Protein AF-A0A951AHM9-F1 (afdb_monomer)

Foldseek 3Di:
DPDFKWWKFFKDLDDPDPDGQKIKTWTDDPVCVCVVVVVCQPPPVNQVVVQVQQVQVCVFDPPSMHTDPRTRTDTDPDDPVVQVVQFDWTAGPVRIIMTMGGD

Structure (mmCIF, N/CA/C/O backbone):
data_AF-A0A951AHM9-F1
#
_entry.id   AF-A0A951AHM9-F1
#
loop_
_atom_site.group_PDB
_atom_site.id
_atom_site.type_symbol
_atom_site.label_atom_id
_atom_site.label_alt_id
_atom_site.label_comp_id
_atom_site.label_asym_id
_atom_site.label_entity_id
_atom_site.label_seq_id
_atom_site.pdbx_PDB_ins_code
_atom_site.Cartn_x
_atom_site.Cartn_y
_atom_site.Cartn_z
_atom_site.occupancy
_atom_site.B_iso_or_equiv
_atom_site.auth_seq_id
_atom_site.auth_comp_id
_atom_site.auth_asym_id
_atom_site.auth_atom_id
_atom_site.pdbx_PDB_model_num
ATOM 1 N N . MET A 1 1 ? -15.572 -6.470 -16.062 1.00 39.75 1 MET A N 1
ATOM 2 C CA . MET A 1 1 ? -14.868 -5.385 -15.345 1.00 39.75 1 MET A CA 1
ATOM 3 C C . MET A 1 1 ? -13.399 -5.767 -15.273 1.00 39.75 1 MET A C 1
ATOM 5 O O . MET A 1 1 ? -13.130 -6.940 -15.049 1.00 39.75 1 MET A O 1
ATOM 9 N N . LYS A 1 2 ? -12.460 -4.847 -15.540 1.00 52.91 2 LYS A N 1
ATOM 10 C CA . LYS A 1 2 ? -11.042 -5.105 -15.240 1.00 52.91 2 LYS A CA 1
ATOM 11 C C . LYS A 1 2 ? -10.934 -5.202 -13.719 1.00 52.91 2 LYS A C 1
ATOM 13 O O . LYS A 1 2 ? -11.395 -4.288 -13.043 1.00 52.91 2 LYS A O 1
ATOM 18 N N . LEU A 1 3 ? -10.412 -6.312 -13.205 1.00 52.19 3 LEU A N 1
ATOM 19 C CA . LEU A 1 3 ? -10.138 -6.438 -11.777 1.00 52.19 3 LEU A CA 1
ATOM 20 C C . LEU A 1 3 ? -9.151 -5.323 -11.391 1.00 52.19 3 LEU A C 1
ATOM 22 O O . LEU A 1 3 ? -8.137 -5.178 -12.086 1.00 52.19 3 LEU A O 1
ATOM 26 N N . PRO A 1 4 ? -9.445 -4.506 -10.364 1.00 58.38 4 PRO A N 1
ATOM 27 C CA . PRO A 1 4 ? -8.472 -3.553 -9.860 1.00 58.38 4 PRO A CA 1
ATOM 28 C C . PRO A 1 4 ? -7.228 -4.330 -9.435 1.00 58.38 4 PRO A C 1
ATOM 30 O O . PRO A 1 4 ? -7.316 -5.359 -8.766 1.00 58.38 4 PRO A O 1
ATOM 33 N N . LYS A 1 5 ? -6.065 -3.876 -9.896 1.00 69.00 5 LYS A N 1
ATOM 34 C CA . LYS A 1 5 ? -4.793 -4.416 -9.426 1.00 69.00 5 LYS A CA 1
ATOM 35 C C . LYS A 1 5 ? -4.474 -3.733 -8.103 1.00 69.00 5 LYS A C 1
ATOM 37 O O . LYS A 1 5 ? -4.761 -2.545 -7.953 1.00 69.00 5 LYS A O 1
ATOM 42 N N . PHE A 1 6 ? -3.861 -4.464 -7.179 1.00 72.50 6 PHE A N 1
ATOM 43 C CA . PHE A 1 6 ? -3.383 -3.903 -5.920 1.00 72.50 6 PHE A CA 1
ATOM 44 C C . PHE A 1 6 ? -1.913 -4.224 -5.709 1.00 72.50 6 PHE A C 1
ATOM 46 O O . PHE A 1 6 ? -1.452 -5.297 -6.109 1.00 72.50 6 PHE A O 1
ATOM 53 N N . PHE A 1 7 ? -1.215 -3.320 -5.025 1.00 73.69 7 PHE A N 1
ATOM 54 C CA . PHE A 1 7 ? -0.008 -3.686 -4.290 1.00 73.69 7 PHE A CA 1
ATOM 55 C C . PHE A 1 7 ? -0.376 -4.037 -2.859 1.00 73.69 7 PHE A C 1
ATOM 57 O O . PHE A 1 7 ? -1.044 -3.252 -2.190 1.00 73.69 7 PHE A O 1
ATOM 64 N N . GLU A 1 8 ? 0.086 -5.189 -2.389 1.00 73.19 8 GLU A N 1
ATOM 65 C CA . GLU A 1 8 ? 0.103 -5.511 -0.965 1.00 73.19 8 GLU A CA 1
ATOM 66 C C . GLU A 1 8 ? 1.379 -4.940 -0.343 1.00 73.19 8 GLU A C 1
ATOM 68 O O . GLU A 1 8 ? 2.474 -5.236 -0.803 1.00 73.19 8 GLU A O 1
ATOM 73 N N . LEU A 1 9 ? 1.242 -4.121 0.696 1.00 74.25 9 LEU A N 1
ATOM 74 C CA . LEU A 1 9 ? 2.334 -3.652 1.538 1.00 74.25 9 LEU A CA 1
ATOM 75 C C . LEU A 1 9 ? 2.209 -4.283 2.920 1.00 74.25 9 LEU A C 1
ATOM 77 O O . LEU A 1 9 ? 1.138 -4.304 3.525 1.00 74.25 9 LEU A O 1
ATOM 81 N N . ILE A 1 10 ? 3.334 -4.750 3.441 1.00 71.69 10 ILE A N 1
ATOM 82 C CA . ILE A 1 10 ? 3.399 -5.445 4.722 1.00 71.69 10 ILE A CA 1
ATOM 83 C C . ILE A 1 10 ? 3.740 -4.444 5.834 1.00 71.69 10 ILE A C 1
ATOM 85 O O . ILE A 1 10 ? 4.756 -3.739 5.769 1.00 71.69 10 ILE A O 1
ATOM 89 N N . GLY A 1 11 ? 2.884 -4.373 6.856 1.00 67.12 11 GLY A N 1
ATOM 90 C CA . GLY A 1 11 ? 3.041 -3.478 7.999 1.00 67.12 11 GLY A CA 1
ATOM 91 C C . GLY A 1 11 ? 3.155 -4.208 9.337 1.00 67.12 11 GLY A C 1
ATOM 92 O O . GLY A 1 11 ? 2.615 -5.296 9.530 1.00 67.12 11 GLY A O 1
ATOM 93 N N . SER A 1 12 ? 3.851 -3.581 10.285 1.00 63.44 12 SER A N 1
ATOM 94 C CA . SER A 1 12 ? 3.956 -4.024 11.675 1.00 63.44 12 SER A CA 1
ATOM 95 C C . SER A 1 12 ? 3.398 -2.949 12.609 1.00 63.44 12 SER A C 1
ATOM 97 O O . SER A 1 12 ? 3.563 -1.748 12.390 1.00 63.44 12 SER A O 1
ATOM 99 N N . SER A 1 13 ? 2.689 -3.362 13.658 1.00 58.62 13 SER A N 1
ATOM 100 C CA . SER A 1 13 ? 2.106 -2.428 14.638 1.00 58.62 13 SER A CA 1
ATOM 101 C C . SER A 1 13 ? 3.049 -2.109 15.801 1.00 58.62 13 SER A C 1
ATOM 103 O O . SER A 1 13 ? 2.700 -1.318 16.676 1.00 58.62 13 SER A O 1
ATOM 105 N N . LYS A 1 14 ? 4.263 -2.681 15.824 1.00 57.81 14 LYS A N 1
ATOM 106 C CA . LYS A 1 14 ? 5.320 -2.307 16.771 1.00 57.81 14 LYS A CA 1
ATOM 107 C C . LYS A 1 14 ? 6.692 -2.295 16.106 1.00 57.81 14 LYS A C 1
ATOM 109 O O . LYS A 1 14 ? 7.028 -3.129 15.274 1.00 57.81 14 LYS A O 1
ATOM 114 N N . GLU A 1 15 ? 7.511 -1.332 16.505 1.00 54.16 15 GLU A N 1
ATOM 115 C CA . GLU A 1 15 ? 8.898 -1.232 16.062 1.00 54.16 15 GLU A CA 1
ATOM 116 C C . GLU A 1 15 ? 9.689 -2.462 16.536 1.00 54.16 15 GLU A C 1
ATOM 118 O O . GLU A 1 15 ? 9.765 -2.724 17.734 1.00 54.16 15 GLU A O 1
ATOM 123 N N . GLY A 1 16 ? 10.237 -3.235 15.592 1.00 56.12 16 GLY A N 1
ATOM 124 C CA . GLY A 1 16 ? 11.039 -4.431 15.878 1.00 56.12 16 GLY A CA 1
ATOM 125 C C . GLY A 1 16 ? 10.304 -5.774 15.812 1.00 56.12 16 GLY A C 1
ATOM 126 O O . GLY A 1 16 ? 10.951 -6.803 15.985 1.00 56.12 16 GLY A O 1
ATOM 127 N N . GLU A 1 17 ? 8.997 -5.808 15.532 1.00 56.44 17 GLU A N 1
ATOM 128 C CA . GLU A 1 17 ? 8.305 -7.075 15.264 1.00 56.44 17 GLU A CA 1
ATOM 129 C C . GLU A 1 17 ? 8.468 -7.516 13.810 1.00 56.44 17 GLU A C 1
ATOM 131 O O . GLU A 1 17 ? 8.212 -6.748 12.882 1.00 56.44 17 GLU A O 1
ATOM 136 N N . THR A 1 18 ? 8.891 -8.769 13.638 1.00 54.19 18 THR A N 1
ATOM 137 C CA . THR A 1 18 ? 9.118 -9.424 12.343 1.00 54.19 18 THR A CA 1
ATOM 138 C C . THR A 1 18 ? 7.842 -9.957 11.701 1.00 54.19 18 THR A C 1
ATOM 140 O O . THR A 1 18 ? 7.839 -10.182 10.493 1.00 54.19 18 THR A O 1
ATOM 143 N N . ASP A 1 19 ? 6.774 -10.137 12.484 1.00 58.19 19 ASP A N 1
ATOM 144 C CA . ASP A 1 19 ? 5.492 -10.613 11.974 1.00 58.19 19 ASP A CA 1
ATOM 145 C C . ASP A 1 19 ? 4.608 -9.444 11.524 1.00 58.19 19 ASP A C 1
ATOM 147 O O . ASP A 1 19 ? 4.409 -8.481 12.279 1.00 58.19 19 ASP A O 1
ATOM 151 N N . PRO A 1 20 ? 4.046 -9.508 10.304 1.00 62.56 20 PRO A N 1
ATOM 152 C CA . PRO A 1 20 ? 3.069 -8.532 9.865 1.00 62.56 20 PRO A CA 1
ATOM 153 C C . PRO A 1 20 ? 1.820 -8.631 10.730 1.00 62.56 20 PRO A C 1
ATOM 155 O O . PRO A 1 20 ? 1.198 -9.686 10.799 1.00 62.56 20 PRO A O 1
ATOM 158 N N . ARG A 1 21 ? 1.415 -7.524 11.353 1.00 71.69 21 ARG A N 1
ATOM 159 C CA . ARG A 1 21 ? 0.121 -7.462 12.058 1.00 71.69 21 ARG A CA 1
ATOM 160 C C . ARG A 1 21 ? -1.008 -6.969 11.157 1.00 71.69 21 ARG A C 1
ATOM 162 O O . ARG A 1 21 ? -2.173 -7.035 11.530 1.00 71.69 21 ARG A O 1
ATOM 169 N N . PHE A 1 22 ? -0.660 -6.400 10.006 1.00 76.38 22 PHE A N 1
ATOM 170 C CA . PHE A 1 22 ? -1.624 -5.914 9.034 1.00 76.38 22 PHE A CA 1
ATOM 171 C C . PHE A 1 22 ? -1.012 -5.844 7.634 1.00 76.38 22 PHE A C 1
ATOM 173 O O . PHE A 1 22 ? 0.207 -5.750 7.452 1.00 76.38 22 PHE A O 1
ATOM 180 N N . ARG A 1 23 ? -1.892 -5.845 6.641 1.00 80.25 23 ARG A N 1
ATOM 181 C CA . ARG A 1 23 ? -1.584 -5.697 5.220 1.00 80.25 23 ARG A CA 1
ATOM 182 C C . ARG A 1 23 ? -2.259 -4.436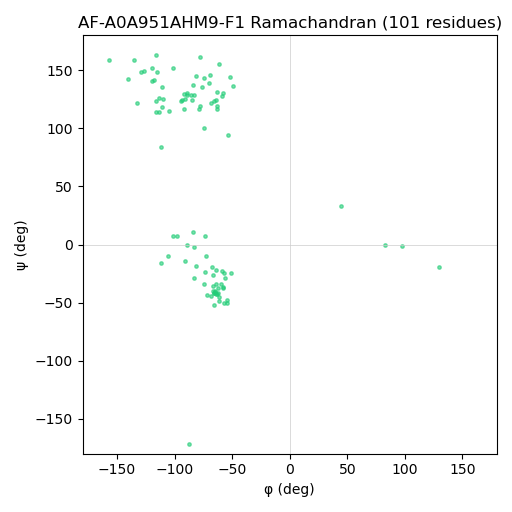 4.713 1.00 80.25 23 ARG A C 1
ATOM 184 O O . ARG A 1 23 ? -3.380 -4.129 5.113 1.00 80.25 23 ARG A O 1
ATOM 191 N N . VAL A 1 24 ? -1.588 -3.703 3.837 1.00 79.12 24 VAL A N 1
ATOM 192 C CA . VAL A 1 24 ? -2.150 -2.522 3.183 1.00 79.12 24 VAL A CA 1
ATOM 193 C C . VAL A 1 24 ? -2.245 -2.789 1.694 1.00 79.12 24 VAL A C 1
ATOM 195 O O . VAL A 1 24 ? -1.227 -2.928 1.027 1.00 79.12 24 VAL A O 1
ATOM 198 N N . PHE A 1 25 ? -3.463 -2.848 1.173 1.00 82.12 25 PHE A N 1
ATOM 199 C CA . PHE A 1 25 ? -3.718 -3.014 -0.253 1.00 82.12 25 PHE A CA 1
ATOM 200 C C . PHE A 1 25 ? -3.896 -1.644 -0.880 1.00 82.12 25 PHE A C 1
ATOM 202 O O . PHE A 1 25 ? -4.734 -0.882 -0.419 1.00 82.12 25 PHE A O 1
ATOM 209 N N . VAL A 1 26 ? -3.122 -1.308 -1.904 1.00 81.50 26 VAL A N 1
ATOM 210 C CA . VAL A 1 26 ? -3.180 0.001 -2.572 1.00 81.50 26 VAL A CA 1
ATOM 211 C C . VAL A 1 26 ? -3.762 -0.168 -3.963 1.00 81.50 26 VAL A C 1
ATOM 213 O O . VAL A 1 26 ? -3.233 -0.963 -4.734 1.00 81.50 26 VAL A O 1
ATOM 216 N N . GLU A 1 27 ? -4.819 0.580 -4.290 1.00 82.69 27 GLU A N 1
ATOM 217 C CA . GLU A 1 27 ? -5.428 0.573 -5.624 1.00 82.69 27 GLU A CA 1
ATOM 218 C C . GLU A 1 27 ? -4.436 1.083 -6.664 1.00 82.69 27 GLU A C 1
ATOM 220 O O . GLU A 1 27 ? -3.849 2.160 -6.503 1.00 82.69 27 GLU A O 1
ATOM 225 N N . LEU A 1 28 ? -4.293 0.337 -7.756 1.00 76.62 28 LEU A N 1
ATOM 226 C CA . LEU A 1 28 ? -3.560 0.805 -8.921 1.00 76.62 28 LEU A CA 1
ATOM 227 C C . LEU A 1 28 ? -4.501 1.542 -9.862 1.00 76.62 28 LEU A C 1
ATOM 229 O O . LEU A 1 28 ? -5.558 1.035 -10.235 1.00 76.62 28 LEU A O 1
ATOM 233 N N . THR A 1 29 ? -4.095 2.744 -10.250 1.00 73.75 29 THR A N 1
ATOM 234 C CA . THR A 1 29 ? -4.861 3.636 -11.130 1.00 73.75 29 THR A CA 1
ATOM 235 C C . THR A 1 29 ? -4.108 3.851 -12.432 1.00 73.75 29 THR A C 1
ATOM 237 O O . THR A 1 29 ? -2.909 3.642 -12.457 1.00 73.75 29 THR A O 1
ATOM 240 N N . ASP A 1 30 ? -4.731 4.331 -13.508 1.00 73.31 30 ASP A N 1
ATOM 241 C CA . ASP A 1 30 ? -4.058 4.474 -14.818 1.00 73.31 30 ASP A CA 1
ATOM 242 C C . ASP A 1 30 ? -2.709 5.234 -14.776 1.00 73.31 30 ASP A C 1
ATOM 244 O O . ASP A 1 30 ? -1.826 4.978 -15.591 1.00 73.31 30 ASP A O 1
ATOM 248 N N . LYS A 1 31 ? -2.487 6.106 -13.779 1.00 72.12 31 LYS A N 1
ATOM 249 C CA . LYS A 1 31 ? -1.199 6.793 -13.557 1.00 72.12 31 LYS A CA 1
ATOM 250 C C . LYS A 1 31 ? -0.051 5.868 -13.121 1.00 72.12 31 LYS A C 1
ATOM 252 O O . LYS A 1 31 ? 1.106 6.253 -13.229 1.00 72.12 31 LYS A O 1
ATOM 257 N N . ASP A 1 32 ? -0.360 4.679 -12.610 1.00 70.12 32 ASP A N 1
ATOM 258 C CA . ASP A 1 32 ? 0.613 3.673 -12.182 1.00 70.12 32 ASP A CA 1
ATOM 259 C C . ASP A 1 32 ? 0.835 2.603 -13.272 1.00 70.12 32 ASP A C 1
ATOM 261 O O . ASP A 1 32 ? 1.539 1.620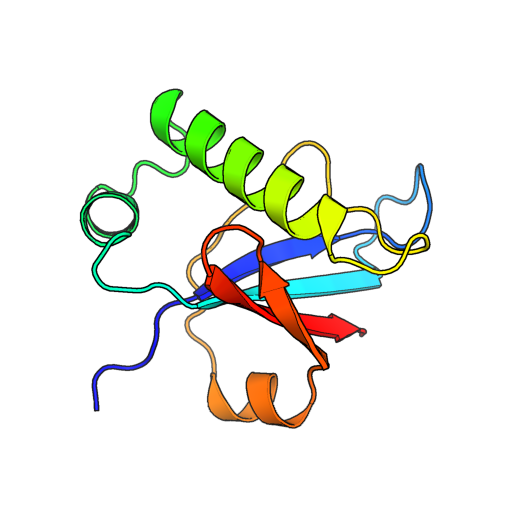 -13.036 1.00 70.12 32 ASP A O 1
ATOM 265 N N . GLN A 1 33 ? 0.263 2.788 -14.475 1.00 70.19 33 GLN A N 1
ATOM 266 C CA . GLN A 1 33 ? 0.273 1.778 -15.536 1.00 70.19 33 GLN A CA 1
ATOM 267 C C . GLN A 1 33 ? 1.672 1.342 -15.930 1.00 70.19 33 GLN A C 1
ATOM 269 O O . GLN A 1 33 ? 1.984 0.152 -15.898 1.00 70.19 33 GLN A O 1
ATOM 274 N N . GLU A 1 34 ? 2.543 2.305 -16.204 1.00 67.06 34 GLU A N 1
ATOM 275 C CA . GLU A 1 34 ? 3.943 2.028 -16.506 1.00 67.06 34 GLU A CA 1
ATOM 276 C C . GLU A 1 34 ? 4.643 1.308 -15.346 1.00 67.06 34 GLU A C 1
ATOM 278 O O . GLU A 1 34 ? 5.484 0.437 -15.571 1.00 67.06 34 GLU A O 1
ATOM 283 N N . PHE A 1 35 ? 4.271 1.607 -14.100 1.00 67.00 35 PHE A N 1
ATOM 284 C CA . PHE A 1 35 ? 4.866 0.996 -12.916 1.00 67.00 35 PHE A CA 1
ATOM 285 C C . PHE A 1 35 ? 4.510 -0.494 -12.793 1.00 67.00 35 PHE A C 1
ATOM 287 O O . PHE A 1 35 ? 5.407 -1.311 -12.571 1.00 67.00 35 PHE A O 1
ATOM 294 N N . TRP A 1 36 ? 3.250 -0.895 -13.014 1.00 65.25 36 TRP A N 1
ATOM 295 C CA . TRP A 1 36 ? 2.892 -2.321 -12.965 1.00 65.25 36 TRP A CA 1
ATOM 296 C C . TRP A 1 36 ? 3.175 -3.091 -14.256 1.00 65.25 36 TRP A C 1
ATOM 298 O O . TRP A 1 36 ? 3.388 -4.302 -14.197 1.00 65.25 36 TRP A O 1
ATOM 308 N N . GLU A 1 37 ? 3.140 -2.440 -15.421 1.00 64.06 37 GLU A N 1
ATOM 309 C CA . GLU A 1 37 ? 3.412 -3.098 -16.708 1.00 64.06 37 GLU A CA 1
ATOM 310 C C . GLU A 1 37 ? 4.897 -3.373 -16.896 1.00 64.06 37 GLU A C 1
ATOM 312 O O . GLU A 1 37 ? 5.266 -4.407 -17.446 1.00 64.06 37 GLU A O 1
ATOM 317 N N . SER A 1 38 ? 5.754 -2.494 -16.377 1.00 63.72 38 SER A N 1
ATOM 318 C CA . SER A 1 38 ? 7.202 -2.677 -16.455 1.00 63.72 38 SER A CA 1
ATOM 319 C C . SER A 1 38 ? 7.738 -3.770 -15.525 1.00 63.72 38 SER A C 1
ATOM 321 O O . SER A 1 38 ? 8.913 -4.114 -15.628 1.00 63.72 38 SER A O 1
ATOM 323 N N . GLN A 1 39 ? 6.916 -4.298 -14.604 1.00 58.25 39 GLN A N 1
ATOM 324 C CA . GLN A 1 39 ? 7.340 -5.215 -13.535 1.00 58.25 39 GLN A CA 1
ATOM 325 C C . GLN A 1 39 ? 8.634 -4.759 -12.837 1.00 58.25 39 GLN A C 1
ATOM 327 O O . GLN A 1 39 ? 9.442 -5.562 -12.379 1.00 58.25 39 GLN A O 1
ATOM 332 N N . THR A 1 40 ? 8.839 -3.444 -12.733 1.00 60.34 40 THR A N 1
ATOM 333 C CA . THR A 1 40 ? 10.069 -2.828 -12.208 1.00 60.34 40 THR A CA 1
ATOM 334 C C . THR A 1 40 ? 10.215 -2.954 -10.693 1.00 60.34 40 THR A C 1
ATOM 336 O O . THR A 1 40 ? 11.155 -2.389 -10.120 1.00 60.34 40 THR A O 1
ATOM 339 N N . LEU A 1 41 ? 9.324 -3.715 -10.050 1.00 61.81 41 LEU A N 1
ATOM 340 C CA . LEU A 1 41 ? 9.384 -4.144 -8.659 1.00 61.81 41 LEU A CA 1
ATOM 341 C C . LEU A 1 41 ? 10.732 -4.839 -8.403 1.00 61.81 41 LEU A C 1
ATOM 343 O O . LEU A 1 41 ? 10.917 -6.016 -8.689 1.00 61.81 41 LEU A O 1
ATOM 347 N N . GLY A 1 42 ? 11.712 -4.077 -7.912 1.00 60.12 42 GLY A N 1
ATOM 348 C CA . GLY A 1 42 ? 13.082 -4.548 -7.681 1.00 60.12 42 GLY A CA 1
ATOM 349 C C . GLY A 1 42 ? 14.182 -3.666 -8.279 1.00 60.12 42 GLY A C 1
ATOM 350 O O . GLY A 1 42 ? 15.313 -3.724 -7.790 1.00 60.12 42 GLY A O 1
ATOM 351 N N . THR A 1 43 ? 13.861 -2.806 -9.250 1.00 71.38 43 THR A N 1
ATOM 352 C CA . THR A 1 43 ? 14.777 -1.793 -9.815 1.00 71.38 43 THR A CA 1
ATOM 353 C C . THR A 1 43 ? 14.916 -0.573 -8.889 1.00 71.38 43 THR A C 1
ATOM 355 O O . THR A 1 43 ? 14.042 -0.361 -8.047 1.00 71.38 43 THR A O 1
ATOM 358 N N . PRO A 1 44 ? 15.966 0.263 -9.030 1.00 75.00 44 PRO A N 1
ATOM 359 C CA . PRO A 1 44 ? 16.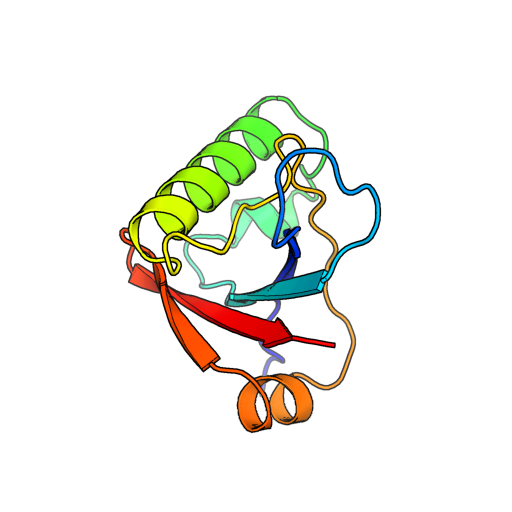099 1.499 -8.252 1.00 75.00 44 PRO A CA 1
ATOM 360 C C . PRO A 1 44 ? 14.874 2.421 -8.365 1.00 75.00 44 PRO A C 1
ATOM 362 O O . PRO A 1 44 ? 14.310 2.802 -7.348 1.00 75.00 44 PRO A O 1
ATOM 365 N N . GLY A 1 45 ? 14.386 2.673 -9.586 1.00 71.94 45 GLY A N 1
ATOM 366 C CA . GLY A 1 45 ? 13.213 3.528 -9.807 1.00 71.94 45 GLY A CA 1
ATOM 367 C C . GLY A 1 45 ? 11.925 2.955 -9.209 1.00 71.94 45 GLY A C 1
ATOM 368 O O . GLY A 1 45 ? 11.154 3.684 -8.587 1.00 71.94 45 GLY A O 1
ATOM 369 N N . GLY A 1 46 ? 11.723 1.637 -9.310 1.00 73.06 46 GLY A N 1
ATOM 370 C CA . GLY A 1 46 ? 10.580 0.984 -8.671 1.00 73.06 46 GLY A CA 1
ATOM 371 C C . GLY A 1 46 ? 10.646 1.028 -7.140 1.00 73.06 46 GLY A C 1
ATOM 372 O O . GLY A 1 46 ? 9.623 1.218 -6.486 1.00 73.06 46 GLY A O 1
ATOM 373 N N . ARG A 1 47 ? 11.848 0.923 -6.551 1.00 74.38 47 ARG A N 1
ATOM 374 C CA . ARG A 1 47 ? 12.059 1.088 -5.099 1.00 74.38 47 ARG A CA 1
ATOM 375 C C . ARG A 1 47 ? 11.770 2.516 -4.644 1.00 74.38 47 ARG A C 1
ATOM 377 O O . ARG A 1 47 ? 11.133 2.687 -3.608 1.00 74.38 47 ARG A O 1
ATOM 384 N N . ASP A 1 48 ? 12.188 3.523 -5.407 1.00 78.19 48 ASP A N 1
ATOM 385 C CA . ASP A 1 48 ? 11.935 4.932 -5.084 1.00 78.19 48 ASP A CA 1
ATOM 386 C C . ASP A 1 48 ? 10.436 5.249 -5.080 1.00 78.19 48 ASP A C 1
ATOM 388 O O . ASP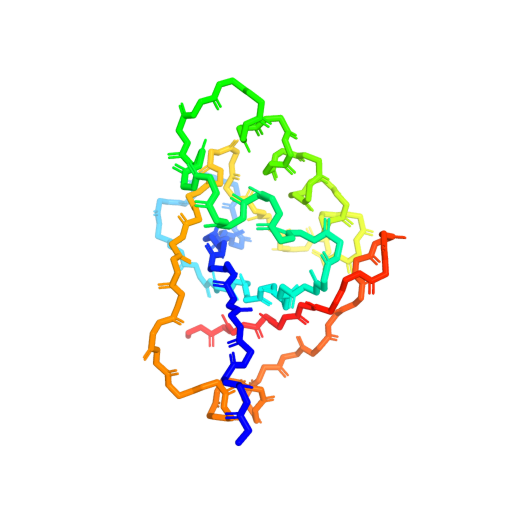 A 1 48 ? 9.936 5.886 -4.152 1.00 78.19 48 ASP A O 1
ATOM 392 N N . GLN A 1 49 ? 9.694 4.730 -6.060 1.00 74.19 49 GLN A N 1
ATOM 393 C CA . GLN A 1 49 ? 8.237 4.866 -6.107 1.00 74.19 49 GLN A CA 1
ATOM 394 C C . GLN A 1 49 ? 7.552 4.138 -4.943 1.00 74.19 49 GLN A C 1
ATOM 396 O O . GLN A 1 49 ? 6.650 4.697 -4.316 1.00 74.19 49 GLN A O 1
ATOM 401 N N . MET A 1 50 ? 8.019 2.937 -4.587 1.00 76.44 50 MET A N 1
ATOM 402 C CA . MET A 1 50 ? 7.518 2.198 -3.421 1.00 76.44 50 MET A CA 1
ATOM 403 C C . MET A 1 50 ? 7.760 2.952 -2.113 1.00 76.44 50 MET A C 1
ATOM 405 O O . MET A 1 50 ? 6.887 3.008 -1.250 1.00 76.44 50 MET A O 1
ATOM 409 N N . ASN A 1 51 ? 8.943 3.553 -1.973 1.00 79.19 51 ASN A N 1
ATOM 410 C CA . ASN A 1 51 ? 9.308 4.364 -0.818 1.00 79.19 51 ASN A CA 1
ATOM 411 C C . ASN A 1 51 ? 8.462 5.637 -0.743 1.00 79.19 51 ASN A C 1
ATOM 413 O O . ASN A 1 51 ? 8.000 5.992 0.339 1.00 79.19 51 ASN A O 1
ATOM 417 N N . ALA A 1 52 ? 8.212 6.297 -1.876 1.00 80.25 52 ALA A N 1
ATOM 418 C CA . ALA A 1 52 ? 7.328 7.456 -1.941 1.00 80.25 52 ALA A CA 1
ATOM 419 C C . ALA A 1 52 ? 5.893 7.092 -1.528 1.00 80.25 52 ALA A C 1
ATOM 421 O O . ALA A 1 52 ? 5.306 7.785 -0.696 1.00 80.25 52 ALA A O 1
ATOM 422 N N . LEU A 1 53 ? 5.359 5.974 -2.034 1.00 77.88 53 LEU A N 1
ATOM 423 C CA . LEU A 1 53 ? 4.041 5.460 -1.655 1.00 77.88 53 LEU A CA 1
ATOM 424 C C . LEU A 1 53 ? 3.978 5.109 -0.163 1.00 77.88 53 LEU A C 1
ATOM 426 O O . LEU A 1 53 ? 3.067 5.552 0.533 1.00 77.88 53 LEU A O 1
ATOM 430 N N . ARG A 1 54 ? 4.970 4.369 0.348 1.00 80.25 54 ARG A N 1
ATOM 431 C CA . ARG A 1 54 ? 5.099 4.046 1.776 1.00 80.25 54 ARG A CA 1
ATOM 432 C C . ARG A 1 54 ? 5.082 5.312 2.624 1.00 80.25 54 ARG A C 1
ATOM 434 O O . ARG A 1 54 ? 4.331 5.375 3.589 1.00 80.25 54 ARG A O 1
ATOM 441 N N . ASN A 1 55 ? 5.897 6.307 2.284 1.00 83.38 55 ASN A N 1
ATOM 442 C CA . ASN A 1 55 ? 5.987 7.550 3.046 1.00 83.38 55 ASN A CA 1
ATOM 443 C C . ASN A 1 55 ? 4.663 8.325 3.003 1.00 83.38 55 ASN A C 1
ATOM 445 O O . ASN A 1 55 ? 4.194 8.778 4.041 1.00 83.38 55 ASN A O 1
ATOM 449 N N . GLY A 1 56 ? 4.020 8.407 1.834 1.00 83.25 56 GLY A N 1
ATOM 450 C CA . GLY A 1 56 ? 2.714 9.051 1.688 1.00 83.25 56 GLY A CA 1
ATOM 451 C C . GLY A 1 56 ? 1.600 8.350 2.471 1.00 83.25 56 GLY A C 1
ATOM 452 O O . GLY A 1 56 ? 0.713 9.019 2.994 1.00 83.25 56 GLY A O 1
ATOM 453 N N . LEU A 1 57 ? 1.655 7.020 2.589 1.00 80.62 57 LEU A N 1
ATOM 454 C CA . LEU A 1 57 ? 0.745 6.248 3.437 1.00 80.62 57 LEU A CA 1
ATOM 455 C C . LEU A 1 57 ? 1.049 6.451 4.923 1.00 80.62 57 LEU A C 1
ATOM 457 O O . LEU A 1 57 ? 0.133 6.684 5.698 1.00 80.62 57 LEU A O 1
ATOM 461 N N . MET A 1 58 ? 2.321 6.435 5.325 1.00 81.69 58 MET A N 1
ATOM 462 C CA . MET A 1 58 ? 2.740 6.681 6.712 1.00 81.69 58 MET A CA 1
ATOM 463 C C . MET A 1 58 ? 2.274 8.039 7.263 1.00 81.69 58 MET A C 1
ATOM 465 O O . MET A 1 58 ? 2.137 8.172 8.474 1.00 81.69 58 MET A O 1
ATOM 469 N N . GLU A 1 59 ? 2.022 9.035 6.407 1.00 83.56 59 GLU A N 1
ATOM 470 C CA . GLU A 1 59 ? 1.458 10.333 6.816 1.00 83.56 59 GLU A CA 1
ATOM 471 C C . GLU A 1 59 ? -0.042 10.276 7.164 1.00 83.56 59 GLU A C 1
ATOM 473 O O . GLU A 1 59 ? -0.525 11.138 7.896 1.00 83.56 59 GLU A O 1
ATOM 478 N N . VAL A 1 60 ? -0.786 9.297 6.636 1.00 81.81 60 VAL A N 1
ATOM 479 C CA . VAL A 1 60 ? -2.249 9.172 6.816 1.00 81.81 60 VAL A CA 1
ATOM 480 C C . VAL A 1 60 ? -2.656 7.962 7.656 1.00 81.81 60 VAL A C 1
ATOM 482 O O . VAL A 1 60 ? -3.791 7.873 8.119 1.00 81.81 60 VAL A O 1
ATOM 485 N N . LEU A 1 61 ? -1.734 7.024 7.841 1.00 77.62 61 LEU A N 1
ATOM 486 C CA . LEU A 1 61 ? -1.902 5.853 8.681 1.00 77.62 61 LEU A CA 1
ATOM 487 C C . LEU A 1 61 ? -1.951 6.250 10.173 1.00 77.62 61 LEU A C 1
ATOM 489 O O . LEU A 1 61 ? -1.254 7.182 10.584 1.00 77.62 61 LEU A O 1
ATOM 493 N N . PRO A 1 62 ? -2.742 5.551 11.014 1.00 74.12 62 PRO A N 1
ATOM 494 C CA . PRO A 1 62 ? -2.729 5.756 12.462 1.00 74.12 62 PRO A CA 1
ATOM 495 C C . PRO A 1 62 ? -1.308 5.675 13.042 1.00 74.12 62 PRO A C 1
ATOM 497 O O . PRO A 1 62 ? -0.506 4.847 12.616 1.00 74.12 62 PRO A O 1
ATOM 500 N N . SER A 1 63 ? -0.992 6.484 14.055 1.00 69.00 63 SER A N 1
ATOM 501 C CA . SER A 1 63 ? 0.365 6.585 14.634 1.00 69.00 63 SER A CA 1
ATOM 502 C C . SER A 1 63 ? 0.928 5.264 15.183 1.00 69.00 63 SER A C 1
ATOM 504 O O . SER A 1 63 ? 2.143 5.091 15.280 1.00 69.00 63 SER A O 1
ATOM 506 N N . GLU A 1 64 ? 0.049 4.325 15.521 1.00 69.38 64 GLU A N 1
ATOM 507 C CA . GLU A 1 64 ? 0.356 2.964 15.974 1.00 69.38 64 GLU A CA 1
ATOM 508 C C . GLU A 1 64 ? 0.630 1.964 14.833 1.00 69.38 64 GLU A C 1
ATOM 510 O O . GLU A 1 64 ? 0.953 0.804 15.083 1.00 69.38 64 GLU A O 1
ATOM 515 N N . THR A 1 65 ? 0.527 2.392 13.573 1.00 71.88 65 THR A N 1
ATOM 516 C CA . THR A 1 65 ? 0.771 1.555 12.392 1.00 71.88 65 THR A CA 1
ATOM 517 C C . THR A 1 65 ? 2.048 1.998 11.678 1.00 71.88 65 THR A C 1
ATOM 519 O O . THR A 1 65 ? 2.162 3.130 11.214 1.00 71.88 65 THR A O 1
ATOM 522 N N . LYS A 1 66 ? 3.046 1.105 11.596 1.00 74.56 66 LYS A N 1
ATOM 523 C CA . LYS A 1 66 ? 4.305 1.350 10.878 1.00 74.56 66 LYS A CA 1
ATOM 524 C C . LYS A 1 66 ? 4.438 0.383 9.702 1.00 74.56 66 LYS A C 1
ATOM 526 O O . LYS A 1 66 ? 4.433 -0.833 9.861 1.00 74.56 66 LYS A O 1
ATOM 531 N N . LEU A 1 67 ? 4.607 0.915 8.497 1.00 74.62 67 LEU A N 1
ATOM 532 C CA . LEU A 1 67 ? 4.944 0.106 7.326 1.00 74.62 67 LEU A CA 1
ATOM 533 C C . LEU A 1 67 ? 6.411 -0.329 7.367 1.00 74.62 67 LEU A C 1
ATOM 535 O O . LEU A 1 67 ? 7.289 0.459 7.752 1.00 74.62 67 LEU A O 1
ATOM 539 N N . SER A 1 68 ? 6.676 -1.556 6.900 1.00 72.00 68 SER A N 1
ATOM 540 C CA . SER A 1 68 ? 8.034 -2.097 6.779 1.00 72.00 68 SER A CA 1
ATOM 541 C C . SER A 1 68 ? 8.962 -1.106 6.057 1.00 72.00 68 SER A C 1
ATOM 543 O O . SER A 1 68 ? 8.555 -0.522 5.049 1.00 72.00 68 SER A O 1
ATOM 545 N N . PRO A 1 69 ? 10.203 -0.890 6.540 1.00 68.44 69 PRO A N 1
ATOM 546 C CA . PRO A 1 69 ? 11.184 -0.026 5.878 1.00 68.44 69 PRO A CA 1
ATOM 547 C C . PRO A 1 69 ? 11.613 -0.548 4.503 1.00 68.44 69 PRO A C 1
ATOM 549 O O . PRO A 1 69 ? 12.058 0.239 3.674 1.00 68.44 69 PRO A O 1
ATOM 552 N N . ALA A 1 70 ? 11.448 -1.849 4.256 1.00 67.56 70 ALA A N 1
ATOM 553 C CA . ALA A 1 70 ? 11.587 -2.470 2.949 1.00 67.56 70 ALA A CA 1
ATOM 554 C C . ALA A 1 70 ? 10.197 -2.942 2.493 1.00 67.56 70 ALA A C 1
ATOM 556 O O . ALA A 1 70 ? 9.833 -4.095 2.744 1.00 67.56 70 ALA A O 1
ATOM 557 N N . PRO A 1 71 ? 9.384 -2.054 1.892 1.00 62.62 71 PRO A N 1
ATOM 558 C CA . PRO A 1 71 ? 8.087 -2.446 1.373 1.00 62.62 71 PRO A CA 1
ATOM 559 C C . PRO A 1 71 ? 8.285 -3.478 0.259 1.00 62.62 71 PRO A C 1
ATOM 561 O O . PRO A 1 71 ? 8.897 -3.198 -0.772 1.00 62.62 71 PRO A O 1
ATOM 564 N N . VAL A 1 72 ? 7.775 -4.685 0.488 1.00 64.25 72 VAL A N 1
ATOM 565 C CA . VAL A 1 72 ? 7.578 -5.677 -0.566 1.00 64.25 72 VAL A CA 1
ATOM 566 C C . VAL A 1 72 ? 6.222 -5.376 -1.168 1.00 64.25 72 VAL A C 1
ATOM 568 O O . VAL A 1 72 ? 5.263 -5.251 -0.415 1.00 64.25 72 VAL A O 1
ATOM 571 N N . ALA A 1 73 ? 6.163 -5.243 -2.488 1.00 65.50 73 ALA A N 1
ATOM 572 C CA . ALA A 1 73 ? 4.906 -5.185 -3.206 1.00 65.50 73 ALA A CA 1
ATOM 573 C C . ALA A 1 73 ? 4.778 -6.415 -4.088 1.00 65.50 73 ALA A C 1
ATOM 575 O O . ALA A 1 73 ? 5.654 -6.724 -4.898 1.00 65.50 73 ALA A O 1
ATOM 576 N N . THR A 1 74 ? 3.669 -7.107 -3.908 1.00 67.88 74 THR A N 1
ATOM 577 C CA . THR A 1 74 ? 3.231 -8.215 -4.745 1.00 67.88 74 THR A CA 1
ATOM 578 C C . THR A 1 74 ? 1.935 -7.804 -5.423 1.00 67.88 74 THR A C 1
ATOM 580 O O . THR A 1 74 ? 1.155 -7.013 -4.882 1.00 67.88 74 THR A O 1
ATOM 583 N N . PHE A 1 75 ? 1.711 -8.319 -6.631 1.00 70.94 75 PHE A N 1
ATOM 584 C CA . PHE A 1 75 ? 0.393 -8.223 -7.238 1.00 70.94 75 PHE A CA 1
ATOM 585 C C . PHE A 1 75 ? -0.559 -9.106 -6.450 1.00 70.94 75 PHE A C 1
ATOM 587 O O . PHE A 1 75 ? -0.332 -10.307 -6.312 1.00 70.94 75 PHE A O 1
ATOM 594 N N . PHE A 1 76 ? -1.620 -8.502 -5.930 1.00 71.38 76 PHE A N 1
ATOM 595 C CA . PHE A 1 76 ? -2.682 -9.271 -5.309 1.00 71.38 76 PHE A CA 1
ATOM 596 C C . PHE A 1 76 ? -3.581 -9.876 -6.394 1.00 71.38 76 PHE A C 1
ATOM 598 O O . PHE A 1 76 ? -4.220 -9.147 -7.152 1.00 71.38 76 PHE A O 1
ATOM 605 N N . GLU A 1 77 ? -3.624 -11.206 -6.460 1.00 69.44 77 GLU A N 1
ATOM 606 C CA . GLU A 1 77 ? -4.462 -11.968 -7.403 1.00 69.44 77 GLU A CA 1
ATOM 607 C C . GLU A 1 77 ? -5.736 -12.541 -6.752 1.00 69.44 77 GLU A C 1
ATOM 609 O O . GLU A 1 77 ? -6.450 -13.331 -7.368 1.00 69.44 77 GLU A O 1
ATOM 614 N N . GLY A 1 78 ? -6.024 -12.183 -5.497 1.00 70.06 78 GLY A N 1
ATOM 615 C CA . GLY A 1 78 ? -7.198 -12.679 -4.779 1.00 70.06 78 GLY A CA 1
ATOM 616 C C . GLY A 1 78 ? -8.465 -11.847 -5.001 1.00 70.06 78 GLY A C 1
ATOM 617 O O . GLY A 1 78 ? -8.516 -10.928 -5.820 1.00 70.06 78 GLY A O 1
ATOM 618 N N . ASP A 1 79 ? -9.504 -12.164 -4.229 1.00 75.06 79 ASP A N 1
ATOM 619 C CA . ASP A 1 79 ? -10.782 -11.457 -4.291 1.00 75.06 79 ASP A CA 1
ATOM 620 C C . ASP A 1 79 ? -10.695 -10.073 -3.625 1.00 75.06 79 ASP A C 1
ATOM 622 O O . ASP A 1 79 ? -10.746 -9.919 -2.400 1.00 75.06 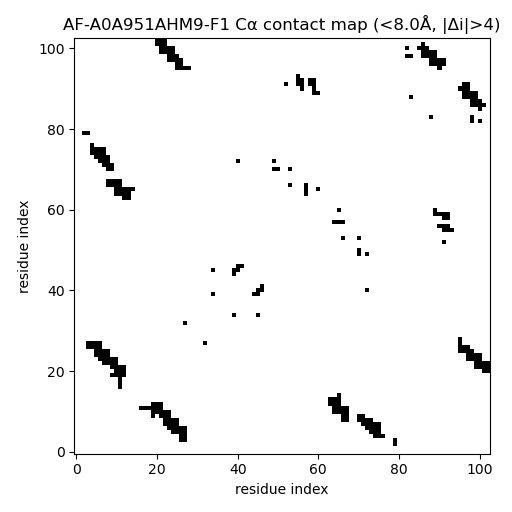79 ASP A O 1
ATOM 626 N N . ALA A 1 80 ? -10.563 -9.060 -4.475 1.00 72.19 80 ALA A N 1
ATOM 627 C CA . ALA A 1 80 ? -10.526 -7.657 -4.101 1.00 72.19 80 ALA A CA 1
ATOM 628 C C . ALA A 1 80 ? -11.777 -7.196 -3.339 1.00 72.19 80 ALA A C 1
ATOM 630 O O . ALA A 1 80 ? -11.665 -6.389 -2.417 1.00 72.19 80 ALA A O 1
ATOM 631 N N . GLU A 1 81 ? -12.963 -7.700 -3.694 1.00 74.38 81 GLU A N 1
ATOM 632 C CA . GLU A 1 81 ? -14.218 -7.289 -3.056 1.00 74.38 81 GLU A CA 1
ATOM 633 C C . GLU A 1 81 ? -14.249 -7.745 -1.596 1.00 74.38 81 GLU A C 1
ATOM 635 O O . GLU A 1 81 ? -14.617 -6.976 -0.703 1.00 74.38 81 GLU A O 1
ATOM 640 N N . THR A 1 82 ? -13.762 -8.961 -1.337 1.00 77.38 82 THR A N 1
ATOM 641 C CA . THR A 1 82 ? -13.630 -9.508 0.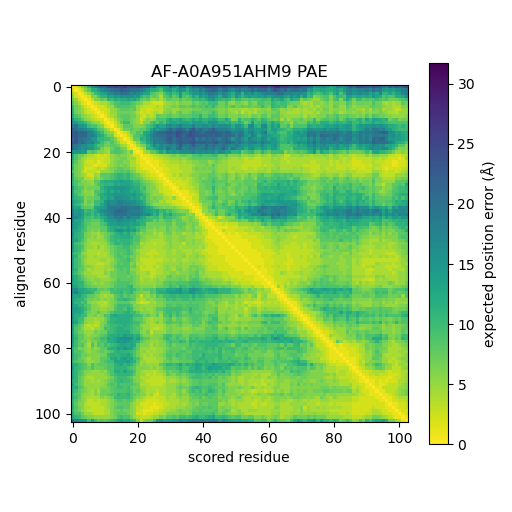017 1.00 77.38 82 THR A CA 1
ATOM 642 C C . THR A 1 82 ? -12.668 -8.689 0.885 1.00 77.38 82 THR A C 1
ATOM 644 O O . THR A 1 82 ? -12.938 -8.492 2.074 1.00 77.38 82 THR A O 1
ATOM 647 N N . ILE A 1 83 ? -11.569 -8.181 0.317 1.00 73.25 83 ILE A N 1
ATOM 648 C CA . ILE A 1 83 ? -10.642 -7.289 1.033 1.00 73.25 83 ILE A CA 1
ATOM 649 C C . ILE A 1 83 ? -11.320 -5.966 1.368 1.00 73.25 83 ILE A C 1
ATOM 651 O O . ILE A 1 83 ? -11.330 -5.557 2.529 1.00 73.25 83 ILE A O 1
ATOM 655 N N . ILE A 1 84 ? -11.913 -5.314 0.366 1.00 73.38 84 ILE A N 1
ATOM 656 C CA . ILE A 1 84 ? -12.554 -4.004 0.523 1.00 73.38 84 ILE A CA 1
ATOM 657 C C . ILE A 1 84 ? -13.653 -4.061 1.592 1.00 73.38 84 ILE A C 1
ATOM 659 O O . ILE A 1 84 ? -13.789 -3.122 2.372 1.00 73.38 84 ILE A O 1
ATOM 663 N N . ALA A 1 85 ? -14.405 -5.163 1.664 1.00 78.25 85 ALA A N 1
ATOM 664 C CA . ALA A 1 85 ? -15.489 -5.340 2.627 1.00 78.25 85 ALA A CA 1
ATOM 665 C C . ALA A 1 85 ? -15.026 -5.427 4.094 1.00 78.25 85 ALA A C 1
ATOM 667 O O . ALA A 1 85 ? -15.806 -5.118 4.994 1.00 78.25 85 ALA A O 1
ATOM 668 N N . LYS A 1 86 ? -13.788 -5.868 4.348 1.00 75.06 86 LYS A N 1
ATOM 669 C CA . LYS A 1 86 ? -13.250 -6.080 5.705 1.00 75.06 86 LYS A CA 1
ATOM 670 C C . LYS A 1 86 ? -12.248 -5.016 6.144 1.00 75.06 86 LYS A C 1
ATOM 672 O O . LYS A 1 86 ? -11.841 -5.018 7.302 1.00 75.06 86 LYS A O 1
ATOM 677 N N . ALA A 1 87 ? -11.821 -4.156 5.229 1.00 79.88 87 ALA A N 1
ATOM 678 C CA . ALA A 1 87 ? -10.703 -3.260 5.451 1.00 79.88 87 ALA A CA 1
ATOM 679 C C . ALA A 1 87 ? -11.124 -1.829 5.788 1.00 79.88 87 ALA A C 1
ATOM 681 O O . ALA A 1 87 ? -12.141 -1.324 5.313 1.00 79.88 87 ALA A O 1
ATOM 682 N N . GLU A 1 88 ? -10.273 -1.142 6.545 1.00 79.31 88 GLU A N 1
ATOM 683 C CA . GLU A 1 88 ? -10.395 0.296 6.778 1.00 79.31 88 GLU A CA 1
ATOM 684 C C . GLU A 1 88 ? -9.869 1.054 5.546 1.00 79.31 88 GLU A C 1
ATOM 686 O O . GLU A 1 88 ? -8.691 0.895 5.198 1.00 79.31 88 GLU A O 1
ATOM 691 N N . PRO A 1 89 ? -10.701 1.861 4.855 1.00 84.25 89 PRO A N 1
ATOM 692 C CA . PRO A 1 89 ? -10.247 2.630 3.709 1.00 84.25 89 PRO A CA 1
ATOM 693 C C . PRO A 1 89 ? -9.442 3.852 4.162 1.00 84.25 89 PRO A C 1
ATOM 695 O O . PRO A 1 89 ? -9.855 4.614 5.034 1.00 84.25 89 PRO A O 1
ATOM 698 N N . VAL A 1 90 ? -8.323 4.084 3.492 1.00 83.81 90 VAL A N 1
ATOM 699 C CA . VAL A 1 90 ? -7.454 5.251 3.646 1.00 83.81 90 VAL A CA 1
ATOM 700 C C . VAL A 1 90 ? -7.172 5.851 2.278 1.00 83.81 90 VAL A C 1
ATOM 702 O O . VAL A 1 90 ? -7.134 5.155 1.265 1.00 83.81 90 VAL A O 1
ATOM 705 N N . VAL A 1 91 ? -6.985 7.165 2.236 1.00 84.25 91 VAL A N 1
ATOM 706 C CA . VAL A 1 91 ? -6.582 7.871 1.019 1.00 84.25 91 VAL A CA 1
ATOM 707 C C . VAL A 1 91 ? -5.190 8.427 1.261 1.00 84.25 91 VAL A C 1
ATOM 709 O O . VAL A 1 91 ? -4.998 9.274 2.130 1.00 84.25 91 VAL A O 1
ATOM 712 N N . ALA A 1 92 ? -4.216 7.918 0.513 1.00 78.69 92 ALA A N 1
ATOM 713 C CA . ALA A 1 92 ? -2.860 8.431 0.507 1.00 78.69 92 ALA A CA 1
ATOM 714 C C . ALA A 1 92 ? -2.849 9.887 0.032 1.00 78.69 92 ALA A C 1
ATOM 716 O O . ALA A 1 92 ? -3.709 10.330 -0.732 1.00 78.69 92 ALA A O 1
ATOM 717 N N . LYS A 1 93 ? -1.820 10.631 0.432 1.00 78.56 93 LYS A N 1
ATOM 718 C CA . LYS A 1 93 ? -1.655 12.046 0.071 1.00 78.56 93 LYS A CA 1
ATOM 719 C C . LYS A 1 93 ? -1.652 12.315 -1.435 1.00 78.56 93 LYS A C 1
ATOM 721 O O . LYS A 1 93 ? -2.061 13.384 -1.873 1.00 78.56 93 LYS A O 1
ATOM 726 N N . ASP A 1 94 ? -1.207 11.348 -2.228 1.00 75.62 94 ASP A N 1
ATOM 727 C CA . ASP A 1 94 ? -1.203 11.429 -3.689 1.00 75.62 94 ASP A CA 1
ATOM 728 C C . ASP A 1 94 ? -2.549 11.029 -4.333 1.00 75.62 94 ASP A C 1
ATOM 730 O O . ASP A 1 94 ? -2.631 10.831 -5.551 1.00 75.62 94 ASP A O 1
ATOM 734 N N . GLY A 1 95 ? -3.595 10.884 -3.515 1.00 79.50 95 GLY A N 1
ATOM 735 C CA . GLY A 1 95 ? -4.958 10.551 -3.909 1.00 79.50 95 GLY A CA 1
ATOM 736 C C . GLY A 1 95 ? -5.222 9.059 -4.109 1.00 79.50 95 GLY A C 1
ATOM 737 O O . GLY A 1 95 ? -6.348 8.705 -4.454 1.00 79.50 95 GLY A O 1
ATOM 738 N N . ARG A 1 96 ? -4.232 8.171 -3.923 1.00 82.12 96 ARG A N 1
ATOM 739 C CA . ARG A 1 96 ? -4.464 6.722 -4.037 1.00 82.12 96 ARG A CA 1
ATOM 740 C C . ARG A 1 96 ? -5.305 6.198 -2.886 1.00 82.12 96 ARG A C 1
ATOM 742 O O . ARG A 1 96 ? -5.089 6.558 -1.732 1.00 82.12 96 ARG A O 1
ATOM 749 N N . ARG A 1 97 ? -6.235 5.301 -3.199 1.00 84.88 97 ARG A N 1
ATOM 750 C CA . ARG A 1 97 ? -7.009 4.573 -2.194 1.00 84.88 97 ARG A CA 1
ATOM 751 C C . ARG A 1 97 ? -6.206 3.374 -1.723 1.00 84.88 97 ARG A C 1
ATOM 753 O O . ARG A 1 97 ? -5.579 2.681 -2.521 1.00 84.88 97 ARG A O 1
ATOM 760 N N . ALA A 1 98 ? -6.225 3.152 -0.424 1.00 85.00 98 ALA A N 1
ATOM 761 C CA . ALA A 1 98 ? -5.621 2.007 0.209 1.00 85.00 98 ALA A CA 1
ATOM 762 C C . ALA A 1 98 ? -6.573 1.414 1.251 1.00 85.00 98 ALA A C 1
ATOM 764 O O . ALA A 1 98 ? -7.485 2.084 1.731 1.00 85.00 98 ALA A O 1
ATOM 765 N N . TRP A 1 99 ? -6.363 0.151 1.589 1.00 86.31 99 TRP A N 1
ATOM 766 C CA . TRP A 1 99 ? -7.198 -0.618 2.500 1.00 86.31 99 TRP A CA 1
ATOM 767 C C . TRP A 1 99 ? -6.313 -1.335 3.498 1.00 86.31 99 TRP A C 1
ATOM 769 O O . TRP A 1 99 ? -5.446 -2.114 3.104 1.00 86.31 99 TRP A O 1
ATOM 779 N N . ILE A 1 100 ? -6.529 -1.067 4.782 1.00 82.75 100 ILE A N 1
ATOM 780 C CA . ILE A 1 100 ? -5.801 -1.716 5.870 1.00 82.75 100 ILE A CA 1
ATOM 781 C C . ILE A 1 100 ? -6.597 -2.943 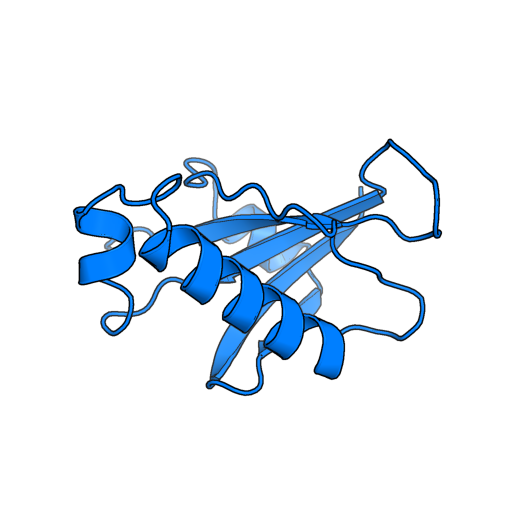6.305 1.00 82.75 100 ILE A C 1
ATOM 783 O O . ILE A 1 100 ? -7.715 -2.819 6.805 1.00 82.75 100 ILE A O 1
ATOM 787 N N . VAL A 1 101 ? -6.009 -4.121 6.136 1.00 79.88 101 VAL A N 1
ATOM 788 C CA . VAL A 1 101 ? -6.530 -5.389 6.650 1.00 79.88 101 VAL A CA 1
ATOM 789 C C . VAL A 1 101 ? -5.691 -5.773 7.855 1.00 79.88 101 VAL A C 1
ATOM 791 O O . VAL A 1 101 ? -4.495 -6.025 7.717 1.00 79.88 101 VAL A O 1
ATOM 794 N N . ARG A 1 102 ? -6.304 -5.796 9.037 1.00 75.19 102 ARG A N 1
ATOM 795 C CA . ARG A 1 102 ? -5.687 -6.339 10.252 1.00 75.19 102 ARG A CA 1
ATOM 796 C C . ARG A 1 102 ? -6.058 -7.824 10.326 1.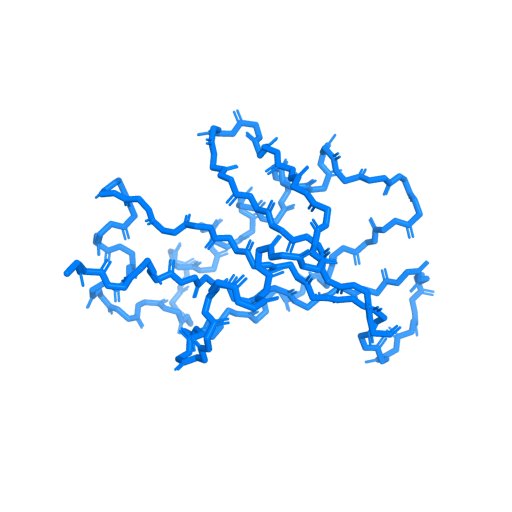00 75.19 102 ARG A C 1
ATOM 798 O O . ARG A 1 102 ? -7.244 -8.131 10.201 1.00 75.19 102 ARG A O 1
ATOM 805 N N . ASP A 1 103 ? -5.056 -8.696 10.442 1.00 66.69 103 ASP A N 1
ATOM 806 C CA . ASP A 1 103 ? -5.259 -10.133 10.707 1.00 66.69 103 ASP A CA 1
ATOM 807 C C . ASP A 1 103 ? -5.590 -10.356 12.199 1.00 66.69 103 ASP A C 1
ATOM 809 O O . ASP A 1 103 ? -5.100 -9.565 13.046 1.00 66.69 103 ASP A O 1
#

pLDDT: mean 72.01, std 8.87, range [39.75, 86.31]

Secondary structure (DSSP, 8-state):
-PPPPEEEEEEESSTT--S-SEEEEEE--GGGHHHHHTT-BTBHHHHHHHHHHHHHHHTTS-TT-EE-SS---EE--S-HHHHHHHSEEEE-TTS-EEEEEE-

Sequence (103 aa):
MKLPKFFELIGSSKEGETDPRFRVFVELTDKDQEFWESQTLGTPGGRDQMNALRNGLMEVLPSETKLSPAPVATFFEGDAETIIAKAEPVVAKDGRRAWIVRD

Solvent-accessible surface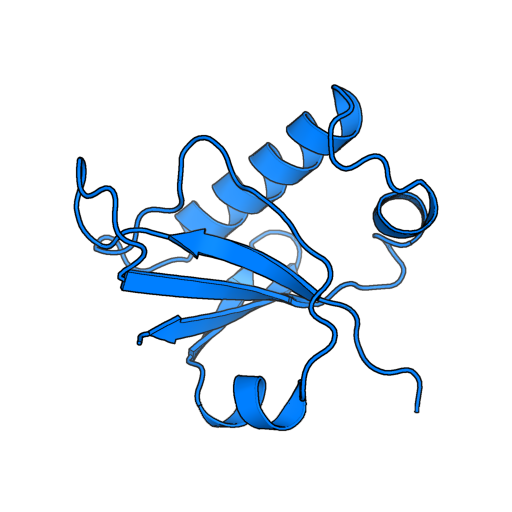 area (backbone atoms only — not comparable to full-atom values): 6022 Å² total; per-residue (Å²): 129,85,77,77,47,28,37,39,34,50,20,20,61,49,95,88,54,88,61,67,48,31,39,35,38,32,58,59,51,83,91,44,45,69,57,66,73,63,61,35,78,81,41,74,69,39,46,52,52,49,49,51,51,51,52,37,35,59,74,66,44,58,93,64,52,42,68,44,95,74,68,55,69,45,80,54,87,70,68,61,66,66,48,61,76,72,26,54,79,46,63,28,78,88,69,40,48,30,30,43,36,70,118

Nearest PDB structures (foldseek):
  6skg-assembly1_Bf  TM=3.785E-01  e=9.415E-01  Thermococcus kodakarensis
  6gjh-assembly1_A  TM=2.185E-01  e=6.078E+00  Homo sapiens
  2y1y-assembly1_A  TM=2.244E-01  e=7.280E+00  Homo sapiens
  2y22-assembly1_A  TM=2.263E-01  e=8.721E+00  Homo sapiens

Radius of gyration: 12.96 Å; Cα contacts (8 Å, |Δi|>4): 165; chains: 1; bounding box: 32×25×34 Å

Mean predicted aligned error: 7.83 Å